Protein AF-A0A3D2R1U8-F1 (afdb_monomer)

Solvent-accessible surface area (backbone atoms only — not comparable to full-atom values): 9307 Å² total; per-residue (Å²): 110,70,65,59,48,37,72,74,51,40,65,62,52,48,72,38,64,68,56,35,43,54,52,20,61,74,64,73,47,81,74,63,89,57,76,70,50,57,71,62,46,45,55,53,32,58,70,70,75,43,66,76,88,62,46,56,74,83,77,78,81,72,74,86,76,90,75,77,76,66,92,70,80,77,52,73,68,51,50,54,50,29,53,53,52,32,48,41,73,75,71,46,96,63,93,78,84,88,87,89,72,64,89,90,68,47,61,60,51,42,52,51,52,24,50,53,51,41,47,73,75,40,82,64,89,81,74,82,86,86,88,85,63,97,46,69,68,60,48,47,54,54,75,72,67

Secondary structure (DSSP, 8-state):
-HHHHHHHHGGGGGGSHHHHHHHHHHHT----SSTT-HHHHHHHHHHTT--GGGS------PPP-------SPPPHHHHHHHHHHHHHHHH-S---------TTS-HHHHHHHHHHHHHHHS-GGG-------SSHHHHHHHHH-

Mean predicted aligned error: 10.74 Å

Foldseek 3Di:
DVVVVCVVPNLCQQQDQVSQQVLCVVLVHDGDPGQQDQVRVVSSCVSVVHDSVSRDDPDPPDDDPPDADPPDDQDPVLVVVLVVLLCCLPDPPDDDDDDDDDPPNCPLVSVLSSVVSNCVVDPNPPDDDDDDDPDVVVVVVNVND

Radius of gyration: 21.59 Å; Cα contacts (8 Å, |Δi|>4): 101; chains: 1; bounding box: 39×29×62 Å

Structure (mmCIF, N/CA/C/O backbone):
data_AF-A0A3D2R1U8-F1
#
_entry.id   AF-A0A3D2R1U8-F1
#
loop_
_atom_site.group_PDB
_atom_site.id
_atom_site.type_symbol
_atom_site.label_atom_id
_atom_site.label_alt_id
_atom_site.label_comp_id
_atom_site.label_asym_id
_atom_site.label_entity_id
_atom_site.label_seq_id
_atom_site.pdbx_PDB_ins_code
_atom_site.Cartn_x
_atom_site.Cartn_y
_atom_site.Cartn_z
_atom_site.occupancy
_atom_site.B_iso_or_equiv
_atom_site.auth_seq_id
_atom_site.auth_comp_id
_atom_site.auth_asym_id
_atom_site.auth_atom_id
_atom_site.pdbx_PDB_model_num
ATOM 1 N N . MET A 1 1 ? -0.221 5.608 -33.103 1.00 72.88 1 MET A N 1
ATOM 2 C CA . MET A 1 1 ? -0.959 4.317 -33.048 1.00 72.88 1 MET A CA 1
ATOM 3 C C . MET A 1 1 ? -0.480 3.467 -31.876 1.00 72.88 1 MET A C 1
ATOM 5 O O . MET A 1 1 ? -1.298 3.120 -31.036 1.00 72.88 1 MET A O 1
ATOM 9 N N . ILE A 1 2 ? 0.824 3.178 -31.773 1.00 78.44 2 ILE A N 1
ATOM 10 C CA . ILE A 1 2 ? 1.395 2.487 -30.604 1.00 78.44 2 ILE A CA 1
ATOM 11 C C . ILE A 1 2 ? 1.297 3.327 -29.317 1.00 78.44 2 ILE A C 1
ATOM 13 O O . ILE A 1 2 ? 0.927 2.788 -28.281 1.00 78.44 2 ILE A O 1
ATOM 17 N N . ASP A 1 3 ? 1.484 4.650 -29.398 1.00 75.75 3 ASP A N 1
ATOM 18 C CA . ASP A 1 3 ? 1.364 5.549 -28.236 1.00 75.75 3 ASP A CA 1
ATOM 19 C C . ASP A 1 3 ? -0.038 5.527 -27.635 1.00 75.75 3 ASP A C 1
ATOM 21 O O . ASP A 1 3 ? -0.197 5.404 -26.428 1.00 75.75 3 ASP A O 1
ATOM 25 N N . THR A 1 4 ? -1.068 5.564 -28.484 1.00 80.38 4 THR A N 1
ATOM 26 C CA . THR A 1 4 ? -2.471 5.470 -28.065 1.00 80.38 4 THR A CA 1
ATOM 27 C C . THR A 1 4 ? -2.756 4.131 -27.389 1.00 80.38 4 THR A C 1
ATOM 29 O O . THR A 1 4 ? -3.431 4.082 -26.366 1.00 80.38 4 THR A O 1
ATOM 32 N N . LEU A 1 5 ? -2.210 3.034 -27.924 1.00 81.75 5 LEU A N 1
ATOM 33 C CA . LEU A 1 5 ? -2.352 1.709 -27.322 1.00 81.75 5 LEU A CA 1
ATOM 34 C C . LEU A 1 5 ? -1.693 1.634 -25.942 1.00 81.75 5 LEU A C 1
ATOM 36 O O . LEU A 1 5 ? -2.291 1.067 -25.028 1.00 81.75 5 LEU A O 1
ATOM 40 N N . ILE A 1 6 ? -0.508 2.227 -25.783 1.00 81.00 6 ILE A N 1
ATOM 41 C CA . ILE A 1 6 ? 0.211 2.299 -24.505 1.00 81.00 6 ILE A CA 1
ATOM 42 C C . ILE A 1 6 ? -0.504 3.230 -23.520 1.00 81.00 6 ILE A C 1
ATOM 44 O O . ILE A 1 6 ? -0.615 2.894 -22.347 1.00 81.00 6 ILE A O 1
ATOM 48 N N . GLN A 1 7 ? -1.035 4.368 -23.966 1.00 77.44 7 GLN A N 1
ATOM 49 C CA . GLN A 1 7 ? -1.796 5.281 -23.108 1.00 77.44 7 GLN A CA 1
ATOM 50 C C . GLN A 1 7 ? -3.084 4.640 -22.581 1.00 77.44 7 GLN A C 1
ATOM 52 O O . GLN A 1 7 ? -3.435 4.848 -21.425 1.00 77.44 7 GLN A O 1
ATOM 57 N N . LEU A 1 8 ? -3.770 3.843 -23.406 1.00 81.50 8 LEU A N 1
ATOM 58 C CA . LEU A 1 8 ? -5.025 3.190 -23.024 1.00 81.50 8 LEU A CA 1
ATOM 59 C C . LEU A 1 8 ? -4.819 1.921 -22.186 1.00 81.50 8 LEU A C 1
ATOM 61 O O . LEU A 1 8 ? -5.621 1.643 -21.301 1.00 81.50 8 LEU A O 1
ATOM 65 N N . ASN A 1 9 ? -3.773 1.137 -22.466 1.00 81.12 9 ASN A N 1
ATOM 66 C CA . ASN A 1 9 ? -3.601 -0.209 -21.895 1.00 81.12 9 ASN A CA 1
ATOM 67 C C . ASN A 1 9 ? -2.334 -0.362 -21.035 1.00 81.12 9 ASN A C 1
ATOM 69 O O . ASN A 1 9 ? -2.056 -1.446 -20.514 1.00 81.12 9 ASN A O 1
ATOM 73 N N . GLY A 1 10 ? -1.531 0.695 -20.911 1.00 80.12 10 GLY A N 1
ATOM 74 C CA . GLY A 1 10 ? -0.221 0.658 -20.272 1.00 80.12 10 GLY A CA 1
ATOM 75 C C . GLY A 1 10 ? 0.768 -0.288 -20.964 1.00 80.12 10 GLY A C 1
ATOM 76 O O . GLY A 1 10 ? 0.569 -0.760 -22.085 1.00 80.12 10 GLY A O 1
ATOM 77 N N . ILE A 1 11 ? 1.840 -0.631 -20.244 1.00 77.69 11 ILE A N 1
ATOM 78 C CA . ILE A 1 11 ? 2.872 -1.591 -20.690 1.00 77.69 11 ILE A CA 1
ATOM 79 C C . ILE A 1 11 ? 2.284 -3.001 -20.881 1.00 77.69 11 ILE A C 1
ATOM 81 O O . ILE A 1 11 ? 2.829 -3.814 -21.629 1.00 77.69 11 ILE A O 1
ATOM 85 N N . GLY A 1 12 ? 1.140 -3.291 -20.248 1.00 76.94 12 GLY A N 1
ATOM 86 C CA . GLY A 1 12 ? 0.452 -4.580 -20.335 1.00 76.94 12 GLY A CA 1
ATOM 87 C C . GLY A 1 12 ? 0.094 -4.995 -21.764 1.00 76.94 12 GLY A C 1
ATOM 88 O O . GLY A 1 12 ? 0.006 -6.191 -22.038 1.00 76.94 12 GLY A O 1
ATOM 89 N N . VAL A 1 13 ? -0.010 -4.041 -22.697 1.00 85.69 13 VAL A N 1
ATOM 90 C CA . VAL A 1 13 ? -0.221 -4.308 -24.127 1.00 85.69 13 VAL A CA 1
ATOM 91 C C . VAL A 1 13 ? 0.858 -5.225 -24.713 1.00 85.69 13 VAL A C 1
ATOM 93 O O . VAL A 1 13 ? 0.570 -6.127 -25.504 1.00 85.69 13 VAL A O 1
ATOM 96 N N . PHE A 1 14 ? 2.101 -5.069 -24.255 1.00 86.12 14 PHE A N 1
ATOM 97 C CA . PHE A 1 14 ? 3.216 -5.889 -24.696 1.00 86.12 14 PHE A CA 1
ATOM 98 C C . PHE A 1 14 ? 3.232 -7.270 -24.044 1.00 86.12 14 PHE A C 1
ATOM 100 O O . PHE A 1 14 ? 4.091 -8.068 -24.391 1.00 86.12 14 PHE A O 1
ATOM 107 N N . SER A 1 15 ? 2.286 -7.625 -23.172 1.00 83.31 15 SER A N 1
ATOM 108 C CA . SER A 1 15 ? 2.086 -9.014 -22.725 1.00 83.31 15 SER A CA 1
ATOM 109 C C . SER A 1 15 ? 1.448 -9.883 -23.815 1.00 83.31 15 SER A C 1
ATOM 111 O O . SER A 1 15 ? 1.653 -11.100 -23.835 1.00 83.31 15 SER A O 1
ATOM 113 N N . ASN A 1 16 ? 0.770 -9.278 -24.795 1.00 87.56 16 ASN A N 1
ATOM 114 C CA . ASN A 1 16 ? 0.167 -9.990 -25.916 1.00 87.56 16 ASN A CA 1
ATOM 115 C C . ASN A 1 16 ? 1.201 -10.307 -27.016 1.00 87.56 16 ASN A C 1
ATOM 117 O O . ASN A 1 16 ? 1.822 -9.409 -27.590 1.00 87.56 16 ASN A O 1
ATOM 121 N N . LYS A 1 17 ? 1.363 -11.596 -27.348 1.00 89.00 17 LYS A N 1
ATOM 122 C CA . LYS A 1 17 ? 2.314 -12.066 -28.371 1.00 89.00 17 LYS A CA 1
ATOM 123 C C . LYS A 1 17 ? 2.032 -11.491 -29.761 1.00 89.00 17 LYS A C 1
ATOM 125 O O . LYS A 1 17 ? 2.975 -11.149 -30.467 1.00 89.00 17 LYS A O 1
ATOM 130 N N . ILE A 1 18 ? 0.760 -11.381 -30.145 1.00 89.44 18 ILE A N 1
ATOM 131 C CA . ILE A 1 18 ? 0.354 -10.888 -31.469 1.00 89.44 18 ILE A CA 1
ATOM 132 C C . ILE A 1 18 ? 0.781 -9.428 -31.620 1.00 89.44 18 ILE A C 1
ATOM 134 O O . ILE A 1 18 ? 1.395 -9.065 -32.620 1.00 89.44 18 ILE A O 1
ATOM 138 N N . ILE A 1 19 ? 0.525 -8.621 -30.586 1.00 88.44 19 ILE A N 1
ATOM 139 C CA . ILE A 1 19 ? 0.871 -7.199 -30.583 1.00 88.44 19 ILE A CA 1
ATOM 140 C C . ILE A 1 19 ? 2.391 -7.011 -30.628 1.00 88.44 19 ILE A C 1
ATOM 142 O O . ILE A 1 19 ? 2.886 -6.246 -31.454 1.00 88.44 19 ILE A O 1
ATOM 146 N N . ARG A 1 20 ? 3.146 -7.753 -29.801 1.00 89.62 20 ARG A N 1
ATOM 147 C CA . ARG A 1 20 ? 4.618 -7.718 -29.842 1.00 89.62 20 ARG A CA 1
ATOM 148 C C . ARG A 1 20 ? 5.152 -8.055 -31.229 1.00 89.62 20 ARG A C 1
ATOM 150 O O . ARG A 1 20 ? 5.963 -7.304 -31.755 1.00 89.62 20 ARG A O 1
ATOM 157 N N . LYS A 1 21 ? 4.687 -9.162 -31.819 1.00 90.56 21 LYS A N 1
ATOM 158 C CA . LYS A 1 21 ? 5.142 -9.615 -33.136 1.00 90.56 21 LYS A CA 1
ATOM 159 C C . LYS A 1 21 ? 4.880 -8.557 -34.208 1.00 90.56 21 LYS A C 1
ATOM 161 O O . LYS A 1 21 ? 5.804 -8.191 -34.920 1.00 90.56 21 LYS A O 1
ATOM 166 N N . HIS A 1 22 ? 3.668 -8.005 -34.245 1.00 90.81 22 HIS A N 1
ATOM 167 C CA . HIS A 1 22 ? 3.299 -6.970 -35.209 1.00 90.81 22 HIS A CA 1
ATOM 168 C C . HIS A 1 22 ? 4.219 -5.740 -35.137 1.00 90.81 22 HIS A C 1
ATOM 170 O O . HIS A 1 22 ? 4.715 -5.276 -36.161 1.00 90.81 22 HIS A O 1
ATOM 176 N N . PHE A 1 23 ? 4.505 -5.237 -33.932 1.00 90.31 23 PHE A N 1
ATOM 177 C CA . PHE A 1 23 ? 5.400 -4.088 -33.777 1.00 90.31 23 PHE A CA 1
ATOM 178 C C . PHE A 1 23 ? 6.874 -4.428 -34.028 1.00 90.31 23 PHE A C 1
ATOM 180 O O . PHE A 1 23 ? 7.594 -3.585 -34.561 1.00 90.31 23 PHE A O 1
ATOM 187 N N . CYS A 1 24 ? 7.322 -5.647 -33.711 1.00 90.94 24 CYS A N 1
ATOM 188 C CA . CYS A 1 24 ? 8.655 -6.123 -34.089 1.00 90.94 24 CYS A CA 1
ATOM 189 C C . CYS A 1 24 ? 8.832 -6.165 -35.613 1.00 90.94 24 CYS A C 1
ATOM 191 O O . CYS A 1 24 ? 9.868 -5.719 -36.107 1.00 90.94 24 CYS A O 1
ATOM 193 N N . ASP A 1 25 ? 7.818 -6.639 -36.343 1.00 91.94 25 ASP A N 1
ATOM 194 C CA . ASP A 1 25 ? 7.830 -6.720 -37.807 1.00 91.94 25 ASP A CA 1
ATOM 195 C C . ASP A 1 25 ? 7.899 -5.315 -38.436 1.00 91.94 25 ASP A C 1
ATOM 197 O O . ASP A 1 25 ? 8.714 -5.076 -39.328 1.00 91.94 25 ASP A O 1
ATOM 201 N N . ILE A 1 26 ? 7.120 -4.353 -37.916 1.00 90.75 26 ILE A N 1
ATOM 202 C CA . ILE A 1 26 ? 7.165 -2.943 -38.351 1.00 90.75 26 ILE A CA 1
ATOM 203 C C . ILE A 1 26 ? 8.544 -2.322 -38.086 1.00 90.75 26 ILE A C 1
ATOM 205 O O . ILE A 1 26 ? 9.104 -1.660 -38.959 1.00 90.75 26 ILE A O 1
ATOM 209 N N . ALA A 1 27 ? 9.105 -2.550 -36.896 1.00 89.31 27 ALA A N 1
ATOM 210 C CA . ALA A 1 27 ? 10.407 -2.015 -36.501 1.00 89.31 27 ALA A CA 1
ATOM 211 C C . ALA A 1 27 ? 11.599 -2.782 -37.109 1.00 89.31 27 ALA A C 1
ATOM 213 O O . ALA A 1 27 ? 12.744 -2.377 -36.917 1.00 89.31 27 ALA A O 1
ATOM 214 N N . LYS A 1 28 ? 11.353 -3.884 -37.837 1.00 91.56 28 LYS A N 1
ATOM 215 C CA . LYS A 1 28 ? 12.376 -4.782 -38.403 1.00 91.56 28 LYS A CA 1
ATOM 216 C C . LYS A 1 28 ? 13.382 -5.284 -37.359 1.00 91.56 28 LYS A C 1
ATOM 218 O O . LYS A 1 28 ? 14.579 -5.388 -37.633 1.00 91.56 28 LYS A O 1
ATOM 223 N N . ILE A 1 29 ? 12.902 -5.606 -36.159 1.00 89.44 29 ILE A N 1
ATOM 224 C CA . ILE A 1 29 ? 13.725 -6.163 -35.078 1.00 89.44 29 ILE A CA 1
ATOM 225 C C . ILE A 1 29 ? 13.381 -7.638 -34.815 1.00 89.44 29 ILE A C 1
ATOM 227 O O . ILE A 1 29 ? 12.277 -8.077 -35.135 1.00 89.44 29 ILE A O 1
ATOM 231 N N . PRO A 1 30 ? 14.287 -8.416 -34.190 1.00 88.25 30 PRO A N 1
ATOM 232 C CA . PRO A 1 30 ? 13.996 -9.794 -33.804 1.00 88.25 30 PRO A CA 1
ATOM 233 C C . PRO A 1 30 ? 12.765 -9.911 -32.894 1.00 88.25 30 PRO A C 1
ATOM 235 O O . PRO A 1 30 ? 12.548 -9.067 -32.022 1.00 88.25 30 PRO A O 1
ATOM 238 N N . GLU A 1 31 ? 11.997 -10.993 -33.061 1.00 87.94 31 GLU A N 1
ATOM 239 C CA . GLU A 1 31 ? 10.779 -11.241 -32.282 1.00 87.94 31 GLU A CA 1
ATOM 240 C C . GLU A 1 31 ? 11.069 -11.283 -30.773 1.00 87.94 31 GLU A C 1
ATOM 242 O O . GLU A 1 31 ? 11.890 -12.064 -30.276 1.00 87.94 31 GLU A O 1
ATOM 247 N N . ILE A 1 32 ? 10.324 -10.476 -30.018 1.00 87.38 32 ILE A N 1
ATOM 248 C CA . ILE A 1 32 ? 10.381 -10.464 -28.559 1.00 87.38 32 ILE A CA 1
ATOM 249 C C . ILE A 1 32 ? 9.456 -11.559 -28.018 1.00 87.38 32 ILE A C 1
ATOM 251 O O . ILE A 1 32 ? 8.242 -11.379 -27.886 1.00 87.38 32 ILE A O 1
ATOM 255 N N . LYS A 1 33 ? 10.044 -12.709 -27.662 1.00 84.94 33 LYS A N 1
ATOM 256 C CA . LYS A 1 33 ? 9.301 -13.857 -27.105 1.00 84.94 33 LYS A CA 1
ATOM 257 C C . LYS A 1 33 ? 8.540 -13.497 -25.825 1.00 84.94 33 LYS A C 1
ATOM 259 O O . LYS A 1 33 ? 7.381 -13.878 -25.679 1.00 84.94 33 LYS A O 1
ATOM 264 N N . SER A 1 34 ? 9.167 -12.722 -24.942 1.00 82.12 34 SER A N 1
ATOM 265 C CA . SER A 1 34 ? 8.608 -12.236 -23.676 1.00 82.12 34 SER A CA 1
ATOM 266 C C . SER A 1 34 ? 9.007 -10.779 -23.459 1.00 82.12 34 SER A C 1
ATOM 268 O O . SER A 1 34 ? 10.163 -10.424 -23.701 1.00 82.12 34 SER A O 1
ATOM 270 N N . TRP A 1 35 ? 8.078 -9.948 -22.973 1.00 85.75 35 TRP A N 1
ATOM 271 C CA . TRP A 1 35 ? 8.344 -8.552 -22.599 1.00 85.75 35 TRP A CA 1
ATOM 272 C C . TRP A 1 35 ? 9.097 -8.467 -21.266 1.00 85.75 35 TRP A C 1
ATOM 274 O O . TRP A 1 35 ? 8.609 -7.948 -20.270 1.00 85.75 35 TRP A O 1
ATOM 284 N N . SER A 1 36 ? 10.283 -9.064 -21.236 1.00 78.62 36 SER A N 1
ATOM 285 C CA . SER A 1 36 ? 11.171 -9.127 -20.074 1.00 78.62 36 SER A CA 1
ATOM 286 C C . SER A 1 36 ? 12.628 -8.827 -20.427 1.00 78.62 36 SER A C 1
ATOM 288 O O . SER A 1 36 ? 13.445 -8.685 -19.527 1.00 78.62 36 SER A O 1
ATOM 290 N N . SER A 1 37 ? 12.970 -8.727 -21.719 1.00 79.94 37 SER A N 1
ATOM 291 C CA . SER A 1 37 ? 14.323 -8.402 -22.186 1.00 79.94 37 SER A CA 1
ATOM 292 C C . SER A 1 37 ? 14.501 -6.885 -22.320 1.00 79.94 37 SER A C 1
ATOM 294 O O . SER A 1 37 ? 13.937 -6.309 -23.255 1.00 79.94 37 SER A O 1
ATOM 296 N N . PRO A 1 38 ? 15.312 -6.227 -21.466 1.00 80.31 38 PRO A N 1
ATOM 297 C CA . PRO A 1 38 ? 15.453 -4.771 -21.495 1.00 80.31 38 PRO A CA 1
ATOM 298 C C . PRO A 1 38 ? 16.056 -4.271 -22.810 1.00 80.31 38 PRO A C 1
ATOM 300 O O . PRO A 1 38 ? 15.579 -3.295 -23.369 1.00 80.31 38 PRO A O 1
ATOM 303 N N . LYS A 1 39 ? 17.047 -4.984 -23.369 1.00 86.12 39 LYS A N 1
ATOM 304 C CA . LYS A 1 39 ? 17.753 -4.561 -24.593 1.00 86.12 39 LYS A CA 1
ATOM 305 C C . LYS A 1 39 ? 16.859 -4.564 -25.835 1.00 86.12 39 LYS A C 1
ATOM 307 O O . LYS A 1 39 ? 16.947 -3.656 -26.654 1.00 86.12 39 LYS A O 1
ATOM 312 N N . LEU A 1 40 ? 16.035 -5.601 -26.012 1.00 86.56 40 LEU A N 1
ATOM 313 C CA . LEU A 1 40 ? 15.132 -5.682 -27.165 1.00 86.56 40 LEU A CA 1
ATOM 314 C C . LEU A 1 40 ? 13.911 -4.778 -26.985 1.00 86.56 40 LEU A C 1
ATOM 316 O O . LEU A 1 40 ? 13.497 -4.143 -27.950 1.00 86.56 40 LEU A O 1
ATOM 320 N N . ALA A 1 41 ? 13.379 -4.683 -25.762 1.00 88.00 41 ALA A N 1
ATOM 321 C CA . ALA A 1 41 ? 12.306 -3.747 -25.447 1.00 88.00 41 ALA A CA 1
ATOM 322 C C . ALA A 1 41 ? 12.747 -2.301 -25.711 1.00 88.00 41 ALA A C 1
ATOM 324 O O . ALA A 1 41 ? 12.044 -1.582 -26.409 1.00 88.00 41 ALA A O 1
ATOM 325 N N . GLN A 1 42 ? 13.948 -1.913 -25.268 1.00 88.31 42 GLN A N 1
ATOM 326 C CA . GLN A 1 42 ? 14.500 -0.579 -25.514 1.00 88.31 42 GLN A CA 1
ATOM 327 C C . GLN A 1 42 ? 14.640 -0.287 -27.006 1.00 88.31 42 GLN A C 1
ATOM 329 O O . GLN A 1 42 ? 14.183 0.753 -27.463 1.00 88.31 42 GLN A O 1
ATOM 334 N N . LYS A 1 43 ? 15.174 -1.236 -27.789 1.00 88.38 43 LYS A N 1
ATOM 335 C CA . LYS A 1 43 ? 15.253 -1.098 -29.253 1.00 88.38 43 LYS A CA 1
ATOM 336 C C . LYS A 1 43 ? 13.882 -0.926 -29.910 1.00 88.38 43 LYS A C 1
ATOM 338 O O . LYS A 1 43 ? 13.761 -0.165 -30.869 1.00 88.38 43 LYS A O 1
ATOM 343 N N . LEU A 1 44 ? 12.858 -1.632 -29.427 1.00 88.75 44 LEU A N 1
ATOM 344 C CA . LEU A 1 44 ? 11.500 -1.477 -29.943 1.00 88.75 44 LEU A CA 1
ATOM 345 C C . LEU A 1 44 ? 10.953 -0.085 -29.610 1.00 88.75 44 LEU A C 1
ATOM 347 O O . LEU A 1 44 ? 10.496 0.607 -30.512 1.00 88.75 44 LEU A O 1
ATOM 351 N N . LEU A 1 45 ? 11.039 0.341 -28.346 1.00 88.69 45 LEU A N 1
ATOM 352 C CA . LEU A 1 45 ? 10.531 1.640 -27.895 1.00 88.69 45 LEU A CA 1
ATOM 353 C C . LEU A 1 45 ? 11.226 2.800 -28.618 1.00 88.69 45 LEU A C 1
ATOM 355 O O . LEU A 1 45 ? 10.548 3.681 -29.146 1.00 88.69 45 LEU A O 1
ATOM 359 N N . SER A 1 46 ? 12.555 2.743 -28.761 1.00 88.00 46 SER A N 1
ATOM 360 C CA . SER A 1 46 ? 13.324 3.760 -29.483 1.00 88.00 46 SER A CA 1
ATOM 361 C C . SER A 1 46 ? 12.943 3.853 -30.962 1.00 88.00 46 SER A C 1
ATOM 363 O O . SER A 1 46 ? 12.991 4.936 -31.534 1.00 88.00 46 SER A O 1
ATOM 365 N N . SER A 1 47 ? 12.532 2.739 -31.584 1.00 88.69 47 SER A N 1
ATOM 366 C CA . SER A 1 47 ? 12.104 2.717 -32.994 1.00 88.69 47 SER A CA 1
ATOM 367 C C . SER A 1 47 ? 10.794 3.473 -33.236 1.00 88.69 47 SER A C 1
ATOM 369 O O . SER A 1 47 ? 10.523 3.882 -34.361 1.00 88.69 47 SER A O 1
ATOM 371 N N . PHE A 1 48 ? 9.992 3.666 -32.189 1.00 87.69 48 PHE A N 1
ATOM 372 C CA . PHE A 1 48 ? 8.734 4.411 -32.234 1.00 87.69 48 PHE A CA 1
ATOM 373 C C . PHE A 1 48 ? 8.799 5.734 -31.460 1.00 87.69 48 PHE A C 1
ATOM 375 O O . PHE A 1 48 ? 7.766 6.361 -31.251 1.00 87.69 48 PHE A O 1
ATOM 382 N N . THR A 1 49 ? 9.993 6.162 -31.034 1.00 85.38 49 THR A N 1
ATOM 383 C CA . THR A 1 49 ? 10.185 7.389 -30.238 1.00 85.38 49 THR A CA 1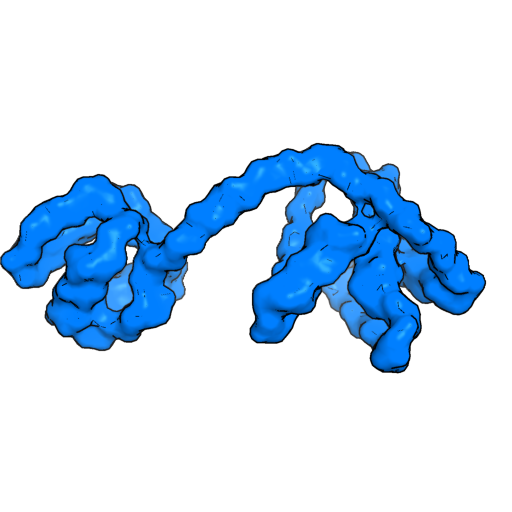
ATOM 384 C C . THR A 1 49 ? 9.404 7.363 -28.913 1.00 85.38 49 THR A C 1
ATOM 386 O O . THR A 1 49 ? 8.976 8.396 -28.399 1.00 85.38 49 THR A O 1
ATOM 389 N N . ILE A 1 50 ? 9.208 6.168 -28.349 1.00 84.94 50 ILE A N 1
AT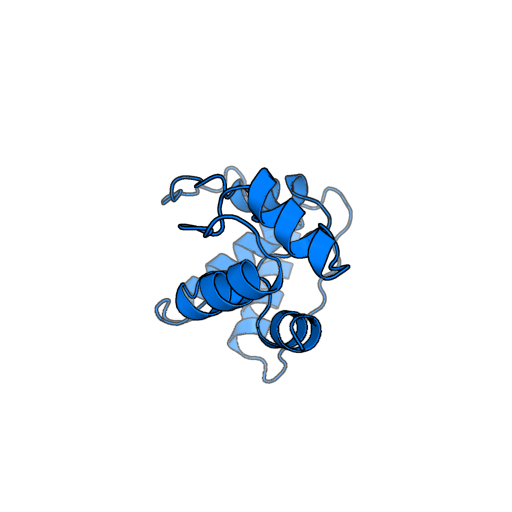OM 390 C CA . ILE A 1 50 ? 8.515 5.966 -27.075 1.00 84.94 50 ILE A CA 1
ATOM 391 C C . ILE A 1 50 ? 9.517 6.099 -25.927 1.00 84.94 50 ILE A C 1
ATOM 393 O O . ILE A 1 50 ? 10.653 5.642 -26.023 1.00 84.94 50 ILE A O 1
ATOM 397 N N . SER A 1 51 ? 9.069 6.692 -24.819 1.00 82.50 51 SER A N 1
ATOM 398 C CA . SER A 1 51 ? 9.865 6.843 -23.600 1.00 82.50 51 SER A CA 1
ATOM 399 C C . SER A 1 51 ? 10.318 5.502 -23.003 1.00 82.50 51 SER A C 1
ATOM 401 O O . SER A 1 51 ? 9.541 4.551 -22.900 1.00 82.50 51 SER A O 1
ATOM 403 N N . ASP A 1 52 ? 11.548 5.468 -22.488 1.00 81.19 52 ASP A N 1
ATOM 404 C CA . ASP A 1 52 ? 12.112 4.323 -21.759 1.00 81.19 52 ASP A CA 1
ATOM 405 C C . ASP A 1 52 ? 11.377 4.021 -20.435 1.00 81.19 52 ASP A C 1
ATOM 407 O O . ASP A 1 52 ? 11.561 2.956 -19.849 1.00 81.19 52 ASP A O 1
ATOM 411 N N . LEU A 1 53 ? 10.466 4.898 -19.994 1.00 77.19 53 LEU A N 1
ATOM 412 C CA . LEU A 1 53 ? 9.554 4.639 -18.869 1.00 77.19 53 LEU A CA 1
ATOM 413 C C . LEU A 1 53 ? 8.683 3.386 -19.069 1.00 77.19 53 LEU A C 1
ATOM 415 O O . LEU A 1 53 ? 8.176 2.828 -18.099 1.00 77.19 53 LEU A O 1
ATOM 419 N N . PHE A 1 54 ? 8.505 2.934 -20.315 1.00 79.19 54 PHE A N 1
ATOM 420 C CA . PHE A 1 54 ? 7.711 1.749 -20.647 1.00 79.19 54 PHE A CA 1
ATOM 421 C C . PHE A 1 54 ? 8.532 0.451 -20.724 1.00 79.19 54 PHE A C 1
ATOM 423 O O . PHE A 1 54 ? 8.013 -0.598 -21.130 1.00 79.19 54 PHE A O 1
ATOM 430 N N . LEU A 1 55 ? 9.814 0.499 -20.344 1.00 83.25 55 LEU A N 1
ATOM 431 C CA . LEU A 1 55 ? 10.657 -0.687 -20.266 1.00 83.25 55 LEU A CA 1
ATOM 432 C C . LEU A 1 55 ? 10.108 -1.698 -19.251 1.00 83.25 55 LEU A C 1
ATOM 434 O O . LEU A 1 55 ? 9.483 -1.325 -18.256 1.00 83.25 55 LEU A O 1
ATOM 438 N N . PRO A 1 56 ? 10.340 -3.003 -19.482 1.00 77.50 56 PRO A N 1
ATOM 439 C CA . PRO A 1 56 ? 9.946 -4.021 -18.529 1.00 77.50 56 PRO A CA 1
ATOM 440 C C . PRO A 1 56 ? 10.669 -3.785 -17.203 1.00 77.50 56 PRO A C 1
ATOM 442 O O . PRO A 1 56 ? 11.885 -3.952 -17.101 1.00 77.50 56 PRO A O 1
ATOM 445 N N . VAL A 1 57 ? 9.904 -3.409 -16.182 1.00 72.94 57 VAL A N 1
ATOM 446 C CA . VAL A 1 57 ? 10.415 -3.301 -14.818 1.00 72.94 57 VAL A CA 1
ATOM 447 C C . VAL A 1 57 ? 10.775 -4.705 -14.352 1.00 72.94 57 VAL A C 1
ATOM 449 O O . VAL A 1 57 ? 9.950 -5.624 -14.410 1.00 72.94 57 VAL A O 1
ATOM 452 N N . LYS A 1 58 ? 12.019 -4.888 -13.902 1.00 67.81 58 LYS A N 1
ATOM 453 C CA . LYS A 1 58 ? 12.449 -6.133 -13.268 1.00 67.81 58 LYS A CA 1
ATOM 454 C C . LYS A 1 58 ? 11.613 -6.303 -12.001 1.00 67.81 58 LYS A C 1
ATOM 456 O O . LYS A 1 58 ? 11.864 -5.649 -10.998 1.00 67.81 58 LYS A O 1
ATOM 461 N N . ARG A 1 59 ? 10.590 -7.156 -12.058 1.00 62.66 59 ARG A N 1
ATOM 462 C CA . ARG A 1 59 ? 9.821 -7.518 -10.870 1.00 62.66 59 ARG A CA 1
ATOM 463 C C . ARG A 1 59 ? 10.712 -8.391 -10.006 1.00 62.66 59 ARG A C 1
ATOM 465 O O . ARG A 1 59 ? 10.943 -9.554 -10.335 1.00 62.66 59 ARG A O 1
ATOM 472 N N . GLU A 1 60 ? 11.220 -7.839 -8.915 1.00 63.09 60 GLU A N 1
ATOM 473 C CA . GLU A 1 60 ? 11.663 -8.686 -7.821 1.00 63.09 60 GLU A CA 1
ATOM 474 C C . GLU A 1 60 ? 10.419 -9.374 -7.271 1.00 63.09 60 GLU A C 1
ATOM 476 O O . GLU A 1 60 ? 9.546 -8.745 -6.673 1.00 63.09 60 GLU A O 1
ATOM 481 N N . SER A 1 61 ? 10.287 -10.667 -7.562 1.00 58.78 61 SER A N 1
ATOM 482 C CA . SER A 1 61 ? 9.253 -11.497 -6.960 1.00 58.78 61 SER A CA 1
ATOM 483 C C . SER A 1 61 ? 9.597 -11.649 -5.484 1.00 58.78 61 SER A C 1
ATOM 485 O O . SER A 1 61 ? 10.268 -12.604 -5.093 1.00 58.78 61 SER A O 1
ATOM 487 N N . ARG A 1 62 ? 9.173 -10.689 -4.661 1.00 62.53 62 ARG A N 1
ATOM 488 C CA . ARG A 1 62 ? 9.206 -10.846 -3.209 1.00 62.53 62 ARG A CA 1
ATOM 489 C C . ARG A 1 62 ? 8.277 -12.009 -2.874 1.00 62.53 62 ARG A C 1
ATOM 491 O O . ARG A 1 62 ? 7.127 -12.028 -3.313 1.00 62.53 62 ARG A O 1
ATOM 498 N N . GLY A 1 63 ? 8.795 -13.008 -2.163 1.00 68.50 63 GLY A N 1
ATOM 499 C CA . GLY A 1 63 ? 7.961 -14.092 -1.655 1.00 68.50 63 GLY A CA 1
ATOM 500 C C . GLY A 1 63 ? 6.818 -13.510 -0.825 1.00 68.50 63 GLY A C 1
ATOM 501 O O . GLY A 1 63 ? 7.011 -12.513 -0.126 1.00 68.50 63 GLY A O 1
ATOM 502 N N . LEU A 1 64 ? 5.631 -14.109 -0.920 1.00 69.19 64 LEU A N 1
ATOM 503 C CA . LEU A 1 64 ? 4.505 -13.729 -0.073 1.00 69.19 64 LEU A CA 1
ATOM 504 C C . LEU A 1 64 ? 4.934 -13.838 1.398 1.00 69.19 64 LEU A C 1
ATOM 506 O O . LEU A 1 64 ? 5.308 -14.915 1.866 1.00 69.19 64 LEU A O 1
ATOM 510 N N . LYS A 1 65 ? 4.895 -12.718 2.125 1.00 65.88 65 LYS A N 1
ATOM 511 C CA . LYS A 1 65 ? 4.989 -12.729 3.585 1.00 65.88 65 LYS A CA 1
ATOM 512 C C . LYS A 1 65 ? 3.585 -12.985 4.118 1.00 65.88 65 LYS A C 1
ATOM 514 O O . LYS A 1 65 ? 2.725 -12.120 4.031 1.00 65.88 65 LYS A O 1
ATOM 519 N N . PHE A 1 66 ? 3.358 -14.194 4.623 1.00 61.56 66 PHE A N 1
ATOM 520 C CA . PHE A 1 66 ? 2.046 -14.612 5.126 1.00 61.56 66 PHE A CA 1
ATOM 521 C C . PHE A 1 66 ? 1.763 -14.142 6.556 1.00 61.56 66 PHE A C 1
ATOM 523 O O . PHE A 1 66 ? 0.612 -14.154 6.971 1.00 61.56 66 PHE A O 1
ATOM 530 N N . ASN A 1 67 ? 2.794 -13.716 7.291 1.00 65.19 67 ASN A N 1
ATOM 531 C CA . ASN A 1 67 ? 2.673 -13.300 8.682 1.00 65.19 67 ASN A CA 1
ATOM 532 C C . ASN A 1 67 ? 3.382 -11.958 8.896 1.00 65.19 67 ASN A C 1
ATOM 534 O O . ASN A 1 67 ? 4.574 -11.839 8.599 1.00 65.19 67 ASN A O 1
ATOM 538 N N . SER A 1 68 ? 2.661 -10.989 9.460 1.00 62.66 68 SER A N 1
ATOM 539 C CA . SER A 1 68 ? 3.215 -9.815 10.133 1.00 62.66 68 SER A CA 1
ATOM 540 C C . SER A 1 68 ? 2.754 -9.847 11.591 1.00 62.66 68 SER A C 1
ATOM 542 O O . SER A 1 68 ? 1.584 -10.078 11.895 1.00 62.66 68 SER A O 1
ATOM 544 N N . THR A 1 69 ? 3.692 -9.680 12.516 1.00 60.53 69 THR A N 1
ATOM 545 C CA . THR A 1 69 ? 3.384 -9.431 13.927 1.00 60.53 69 THR A CA 1
ATOM 546 C C . THR A 1 69 ? 3.840 -8.014 14.230 1.00 60.53 69 THR A C 1
ATOM 548 O O . THR A 1 69 ? 5.055 -7.797 14.242 1.00 60.53 69 THR A O 1
ATOM 551 N N . PRO A 1 70 ? 2.917 -7.065 14.466 1.00 63.75 70 PRO A N 1
ATOM 552 C CA . PRO A 1 70 ? 3.304 -5.713 14.825 1.00 63.75 70 PRO A CA 1
ATOM 553 C C . PRO A 1 70 ? 4.128 -5.763 16.114 1.00 63.75 70 PRO A C 1
ATOM 555 O O . PRO A 1 70 ? 3.669 -6.243 17.151 1.00 63.75 70 PRO A O 1
ATOM 558 N N . GLY A 1 71 ? 5.374 -5.296 16.047 1.00 68.75 71 GLY A N 1
ATOM 559 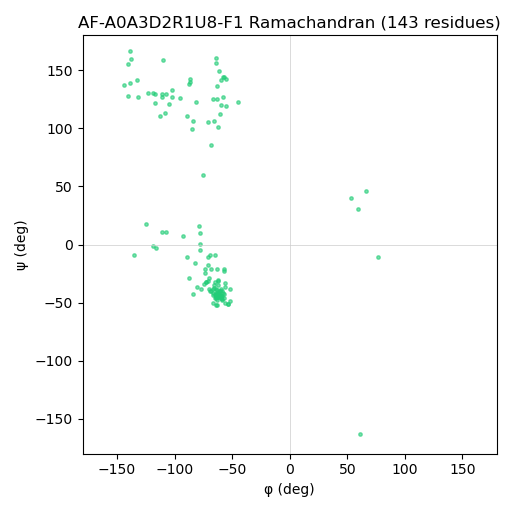C CA . GLY A 1 71 ? 6.308 -5.307 17.179 1.00 68.75 71 GLY A CA 1
ATOM 560 C C . GLY A 1 71 ? 6.059 -4.200 18.209 1.00 68.75 71 GLY A C 1
ATOM 561 O O . GLY A 1 71 ? 6.908 -3.964 19.066 1.00 68.75 71 GLY A O 1
ATOM 562 N N . PHE A 1 72 ? 4.942 -3.474 18.112 1.00 73.62 72 PHE A N 1
ATOM 563 C CA . PHE A 1 72 ? 4.665 -2.284 18.911 1.00 73.62 72 PHE A CA 1
ATOM 564 C C . PHE A 1 72 ? 3.200 -2.226 19.355 1.00 73.62 72 PHE A C 1
ATOM 566 O O . PHE A 1 72 ? 2.301 -2.774 18.723 1.00 73.62 72 PHE A O 1
ATOM 573 N N . ILE A 1 73 ? 2.963 -1.508 20.451 1.00 81.38 73 ILE A N 1
ATOM 574 C CA . ILE A 1 73 ? 1.626 -1.195 20.957 1.00 81.38 73 ILE A CA 1
ATOM 575 C C . ILE A 1 73 ? 1.318 0.252 20.577 1.00 81.38 73 ILE A C 1
ATOM 577 O O . ILE A 1 73 ? 2.146 1.138 20.793 1.00 81.38 73 ILE A O 1
ATOM 581 N N . LEU A 1 74 ? 0.127 0.503 20.030 1.00 85.88 74 LEU A N 1
ATOM 582 C CA . LEU A 1 74 ? -0.311 1.865 19.734 1.00 85.88 74 LEU A CA 1
ATOM 583 C C . LEU A 1 74 ? -0.438 2.688 21.020 1.00 85.88 74 LEU A C 1
ATOM 585 O O . LEU A 1 74 ? -1.026 2.261 22.014 1.00 85.88 74 LEU A O 1
ATOM 589 N N . HIS A 1 75 ? 0.052 3.922 20.984 1.00 90.31 75 HIS A N 1
ATOM 590 C CA . HIS A 1 75 ? -0.239 4.897 22.027 1.00 90.31 75 HIS A CA 1
ATOM 591 C C . HIS A 1 75 ? -1.739 5.232 22.049 1.00 90.31 75 HIS A C 1
ATOM 593 O O . HIS A 1 75 ? -2.417 5.179 21.025 1.00 90.31 75 HIS A O 1
ATOM 599 N N . LYS A 1 76 ? -2.258 5.694 23.195 1.00 91.38 76 LYS A N 1
ATOM 600 C CA . LYS A 1 76 ? -3.690 6.034 23.358 1.00 91.38 76 LYS A CA 1
ATOM 601 C C . LYS A 1 76 ? -4.230 6.982 22.278 1.00 91.38 76 LYS A C 1
ATOM 603 O O . LYS A 1 76 ? -5.359 6.823 21.822 1.00 91.38 76 LYS A O 1
ATOM 608 N N . TYR A 1 77 ? -3.430 7.965 21.856 1.00 92.00 77 TYR A N 1
ATOM 609 C CA . TYR A 1 77 ? -3.837 8.894 20.798 1.00 92.00 77 TYR A CA 1
ATOM 610 C C . TYR A 1 77 ? -3.939 8.195 19.434 1.00 92.00 77 TYR A C 1
ATOM 612 O O . TYR A 1 77 ? -4.893 8.436 18.701 1.00 92.00 77 TYR A O 1
ATOM 620 N N . GLN A 1 78 ? -3.003 7.294 19.118 1.00 93.25 78 GLN A N 1
ATOM 621 C CA . GLN A 1 78 ? -3.031 6.493 17.896 1.00 93.25 78 GLN A CA 1
ATOM 622 C C . GLN A 1 78 ? -4.253 5.578 17.902 1.00 93.25 78 GLN A C 1
ATOM 624 O O . GLN A 1 78 ? -4.988 5.540 16.926 1.00 93.25 78 GLN A O 1
ATOM 629 N N . GLU A 1 79 ? -4.542 4.915 19.021 1.00 92.69 79 GLU A N 1
ATOM 630 C CA . GLU A 1 79 ? -5.727 4.065 19.143 1.00 92.69 79 GLU A CA 1
ATOM 631 C C . GLU A 1 79 ? -7.034 4.853 18.933 1.00 92.69 79 GLU A C 1
ATOM 633 O O . GLU A 1 79 ? -7.944 4.384 18.250 1.00 92.69 79 GLU A O 1
ATOM 638 N N . SER A 1 80 ? -7.116 6.078 19.463 1.00 94.19 80 SER A N 1
ATOM 639 C CA . SER A 1 80 ? -8.257 6.973 19.236 1.00 94.19 80 SER A CA 1
ATOM 640 C C . SER A 1 80 ? -8.416 7.347 17.760 1.00 94.19 80 SER A C 1
ATOM 642 O O . SER A 1 80 ? -9.523 7.278 17.221 1.00 94.19 80 SER A O 1
ATOM 644 N N . ILE A 1 81 ? -7.321 7.701 17.079 1.00 95.31 81 ILE A N 1
ATOM 645 C CA . ILE A 1 81 ? -7.358 8.037 15.649 1.00 95.31 81 ILE A CA 1
ATOM 646 C C . ILE A 1 81 ? -7.714 6.796 14.826 1.00 95.31 81 ILE A C 1
ATOM 648 O O . ILE A 1 81 ? -8.560 6.888 13.942 1.00 95.31 81 ILE A O 1
ATOM 652 N N . LYS A 1 82 ? -7.150 5.626 15.151 1.00 94.31 82 LYS A N 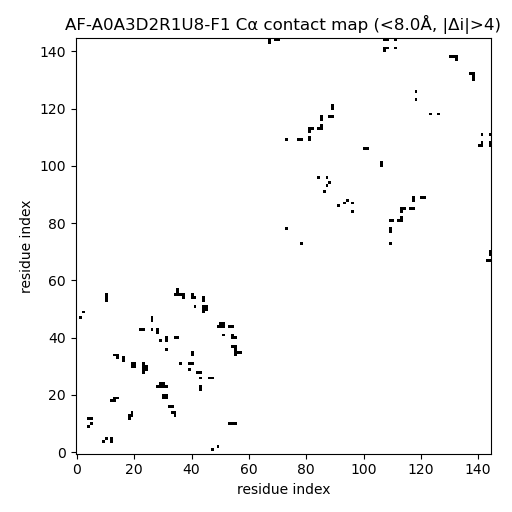1
ATOM 653 C CA . LYS A 1 82 ? -7.473 4.352 14.497 1.00 94.31 82 LYS A CA 1
ATOM 654 C C . LYS A 1 82 ? -8.971 4.090 14.536 1.00 94.31 82 LYS A C 1
ATOM 656 O O . LYS A 1 82 ? -9.573 3.869 13.495 1.00 94.31 82 LYS A O 1
ATOM 661 N N . LYS A 1 83 ? -9.586 4.188 15.720 1.00 93.06 83 LYS A N 1
ATOM 662 C CA . LYS A 1 83 ? -11.034 3.991 15.892 1.00 93.06 83 LYS A CA 1
ATOM 663 C C . LYS A 1 83 ? -11.846 4.946 15.017 1.00 93.06 83 LYS A C 1
ATOM 665 O O . LYS A 1 83 ? -12.800 4.509 14.385 1.00 93.06 83 LYS A O 1
ATOM 670 N N . GLN A 1 84 ? -11.450 6.217 14.929 1.00 94.25 84 GLN A N 1
ATOM 671 C CA . GLN A 1 84 ? -12.117 7.198 14.063 1.00 94.25 84 GLN A CA 1
ATOM 672 C C . GLN A 1 84 ? -11.982 6.850 12.573 1.00 94.25 84 GLN A C 1
ATOM 674 O O . GLN A 1 84 ? -12.968 6.921 11.842 1.00 94.25 84 GLN A O 1
ATOM 679 N N . VAL A 1 85 ? -10.788 6.442 12.131 1.00 94.75 85 VAL A N 1
ATOM 680 C CA . VAL A 1 85 ? -10.528 6.024 10.744 1.00 94.75 85 VAL A CA 1
ATOM 681 C C . VAL A 1 85 ? -11.331 4.772 10.401 1.00 94.75 85 VAL A C 1
ATOM 683 O O . VAL A 1 85 ? -12.069 4.772 9.420 1.00 94.75 85 VAL A O 1
ATOM 686 N N . THR A 1 86 ? -11.245 3.727 11.222 1.00 91.75 86 THR A N 1
ATOM 687 C CA . THR A 1 86 ? -11.968 2.468 11.017 1.00 91.75 86 THR A CA 1
ATOM 688 C C . THR A 1 86 ? -13.479 2.695 10.992 1.00 91.75 86 THR A C 1
ATOM 690 O O . THR A 1 86 ? -14.155 2.213 10.085 1.00 91.75 86 THR A O 1
ATOM 693 N N . GLN A 1 87 ? -14.015 3.490 11.924 1.00 91.75 87 GLN A N 1
ATOM 694 C CA . GLN A 1 87 ? -15.437 3.837 11.938 1.00 91.75 87 GLN A CA 1
ATOM 695 C C . GLN A 1 87 ? -15.848 4.564 10.654 1.00 91.75 87 GLN A C 1
ATOM 697 O O . GLN A 1 87 ? -16.870 4.227 10.060 1.00 91.75 87 GLN A O 1
ATOM 702 N N . PHE A 1 88 ? -15.042 5.527 10.197 1.00 93.25 88 PHE A N 1
ATOM 703 C CA . PHE A 1 88 ? -15.289 6.230 8.941 1.00 93.25 88 PHE A CA 1
ATOM 704 C C . PHE A 1 88 ? -15.343 5.261 7.752 1.00 93.25 88 PHE A C 1
ATOM 706 O O . PHE A 1 88 ? -16.278 5.331 6.960 1.00 93.25 88 PHE A O 1
ATOM 713 N N . LEU A 1 89 ? -14.385 4.333 7.650 1.00 88.56 89 LEU A N 1
ATOM 714 C CA . LEU A 1 89 ? -14.322 3.362 6.553 1.00 88.56 89 LEU A CA 1
ATOM 715 C C . LEU A 1 89 ? -15.512 2.387 6.543 1.00 88.56 89 LEU A C 1
ATOM 717 O O . LEU A 1 89 ? -15.929 1.942 5.476 1.00 88.56 89 LEU A O 1
ATOM 721 N N . ILE A 1 90 ? -16.062 2.043 7.712 1.00 87.50 90 ILE A N 1
ATOM 722 C CA . ILE A 1 90 ? -17.170 1.080 7.827 1.00 87.50 90 ILE A CA 1
ATOM 723 C C . ILE A 1 90 ? -18.531 1.738 7.601 1.00 87.50 90 ILE A C 1
ATOM 725 O O . ILE A 1 90 ? -19.389 1.136 6.955 1.00 87.50 90 ILE A O 1
ATOM 729 N N . SER A 1 91 ? -18.756 2.929 8.166 1.00 85.00 91 SER A N 1
ATOM 730 C CA . SER A 1 91 ? -20.105 3.493 8.304 1.00 85.00 91 SER A CA 1
ATOM 731 C C . SER A 1 91 ? -20.348 4.785 7.534 1.00 85.00 91 SER A C 1
ATOM 733 O O . SER A 1 91 ? -21.446 5.329 7.624 1.00 85.00 91 SER A O 1
ATOM 735 N N . SER A 1 92 ? -19.348 5.346 6.852 1.00 78.69 92 SER A N 1
ATOM 736 C CA . SER A 1 92 ? -19.546 6.592 6.114 1.00 78.69 92 SER A CA 1
ATOM 737 C C . SER A 1 92 ? -20.053 6.334 4.700 1.00 78.69 92 SER A C 1
ATOM 739 O O . SER A 1 92 ? -19.528 5.489 3.986 1.00 78.69 92 SER A O 1
ATOM 741 N N . GLU A 1 93 ? -21.011 7.146 4.254 1.00 82.00 93 GLU A N 1
ATOM 742 C CA . GLU A 1 93 ? -21.336 7.289 2.826 1.00 82.00 93 GLU A CA 1
ATOM 743 C C . GLU A 1 93 ? -20.233 8.043 2.056 1.00 82.00 93 GLU A C 1
ATOM 745 O O . GLU A 1 93 ? -20.244 8.116 0.827 1.00 82.00 93 GLU A O 1
ATOM 750 N N . LYS A 1 94 ? -19.276 8.649 2.775 1.00 84.06 94 LYS A N 1
ATOM 751 C CA . LYS A 1 94 ? -18.133 9.349 2.1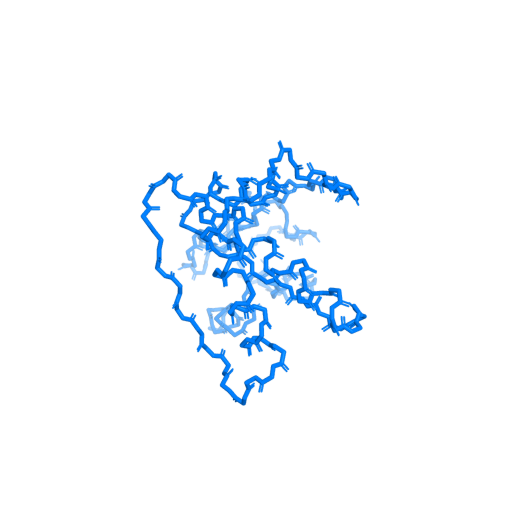90 1.00 84.06 94 LYS A CA 1
ATOM 752 C C . LYS A 1 94 ? -16.993 8.372 1.919 1.00 84.06 94 LYS A C 1
ATOM 754 O O . LYS A 1 94 ? -16.614 7.585 2.773 1.00 84.06 94 LYS A O 1
ATOM 759 N N . ASN A 1 95 ? -16.337 8.561 0.776 1.00 83.19 95 ASN A N 1
ATOM 760 C CA . ASN A 1 95 ? -15.279 7.663 0.294 1.00 83.19 95 ASN A CA 1
ATOM 761 C C . ASN A 1 95 ? -13.862 8.258 0.402 1.00 83.19 95 ASN A C 1
ATOM 763 O O . ASN A 1 95 ? -12.930 7.749 -0.216 1.00 83.19 95 ASN A O 1
ATOM 767 N N . LYS A 1 96 ? -13.688 9.388 1.106 1.00 91.56 96 LYS A N 1
ATOM 768 C CA . LYS A 1 96 ? -12.406 10.110 1.198 1.00 91.56 96 LYS A CA 1
ATOM 769 C C . LYS A 1 96 ? -12.174 10.652 2.602 1.00 91.56 96 LYS A C 1
ATOM 771 O O . LYS A 1 96 ? -13.009 11.388 3.123 1.00 91.56 96 LYS A O 1
ATOM 776 N N . LEU A 1 97 ? -11.008 10.344 3.160 1.00 92.88 97 LEU A N 1
ATOM 777 C CA . LEU A 1 97 ? -10.549 10.808 4.465 1.00 92.88 97 LEU A CA 1
ATOM 778 C C . LEU A 1 97 ? -9.113 11.324 4.349 1.00 92.88 97 LEU A C 1
ATOM 780 O O . LEU A 1 97 ? -8.297 10.729 3.651 1.00 92.88 97 LEU A O 1
ATOM 784 N N . MET A 1 98 ? -8.803 12.410 5.057 1.00 94.56 98 MET A N 1
ATOM 785 C CA . MET A 1 98 ? -7.438 12.908 5.222 1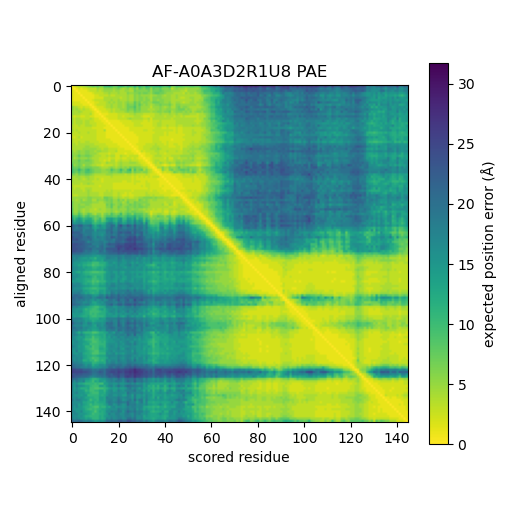.00 94.56 98 MET A CA 1
ATOM 786 C C . MET A 1 98 ? -7.068 12.853 6.703 1.00 94.56 98 MET A C 1
ATOM 788 O O . MET A 1 98 ? -7.738 13.467 7.529 1.00 94.56 98 MET A O 1
ATOM 792 N N . VAL A 1 99 ? -5.997 12.129 7.030 1.00 93.81 99 VAL A N 1
ATOM 793 C CA . VAL A 1 99 ? -5.478 11.992 8.397 1.00 93.81 99 VAL A CA 1
ATOM 794 C C . VAL A 1 99 ? -4.138 12.714 8.486 1.00 93.81 99 VAL A C 1
ATOM 796 O O . VAL A 1 99 ? -3.238 12.454 7.690 1.00 93.81 99 VAL A O 1
ATOM 799 N N . GLN A 1 100 ? -3.997 13.619 9.455 1.00 93.50 100 GLN A N 1
ATOM 800 C CA . GLN A 1 100 ? -2.768 14.381 9.679 1.00 93.50 100 GLN A CA 1
ATOM 801 C C . GLN A 1 100 ? -2.101 13.956 10.984 1.00 93.50 100 GLN A C 1
ATOM 803 O O . GLN A 1 100 ? -2.734 13.912 12.035 1.00 93.50 100 GLN A O 1
ATOM 808 N N . LEU A 1 101 ? -0.806 13.662 10.907 1.00 92.00 101 LEU A N 1
ATOM 809 C CA . LEU A 1 101 ? 0.015 13.188 12.019 1.00 92.00 101 LEU A CA 1
ATOM 810 C C . LEU A 1 101 ? 1.426 13.774 11.890 1.00 92.00 101 LEU A C 1
ATOM 812 O O . LEU A 1 101 ? 1.993 13.748 10.785 1.00 92.00 101 LEU A O 1
ATOM 816 N N . PRO A 1 102 ? 2.039 14.243 12.990 1.00 91.62 102 PRO A N 1
ATOM 817 C CA . PRO A 1 102 ? 3.399 14.759 12.955 1.00 91.62 102 PRO A CA 1
ATOM 818 C C . PRO A 1 102 ? 4.408 13.666 12.577 1.00 91.62 102 PRO A C 1
ATOM 820 O O . PRO A 1 102 ? 4.124 12.461 12.591 1.00 91.62 102 PRO A O 1
ATOM 823 N N . THR A 1 103 ? 5.589 14.069 12.120 1.00 88.94 103 THR A N 1
ATOM 824 C CA . THR A 1 103 ? 6.711 13.145 11.894 1.00 88.94 103 THR A CA 1
ATOM 825 C C . THR A 1 103 ? 7.061 12.420 13.197 1.00 88.94 103 THR A C 1
ATOM 827 O O . THR A 1 103 ? 6.877 12.956 14.284 1.00 88.94 103 THR A O 1
ATOM 830 N N . GLY A 1 104 ? 7.455 11.149 13.099 1.00 86.00 104 GLY A N 1
ATOM 831 C CA . GLY A 1 104 ? 7.720 10.303 14.272 1.00 86.00 104 GLY A CA 1
ATOM 832 C C . GLY A 1 104 ? 6.483 9.767 15.012 1.00 86.00 104 GLY A C 1
ATOM 833 O O . GLY A 1 104 ? 6.621 8.844 15.801 1.00 86.00 104 GLY A O 1
ATOM 834 N N . ALA A 1 105 ? 5.264 10.237 14.721 1.00 87.69 105 ALA A N 1
ATOM 835 C CA . ALA A 1 105 ? 4.040 9.790 15.407 1.00 87.69 105 ALA A CA 1
ATOM 836 C C . ALA A 1 105 ? 3.485 8.425 14.939 1.00 87.69 105 ALA A C 1
ATOM 838 O O . ALA A 1 105 ? 2.317 8.119 15.169 1.00 87.69 105 ALA A O 1
ATOM 839 N N . GLY A 1 106 ? 4.279 7.619 14.227 1.00 89.06 106 GLY A N 1
ATOM 840 C CA . GLY A 1 106 ? 3.860 6.295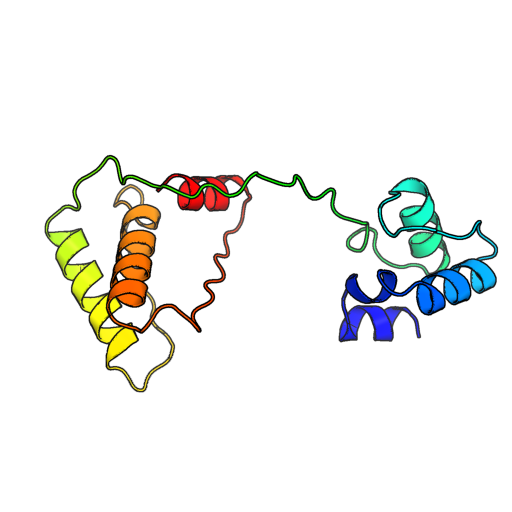 13.744 1.00 89.06 106 GLY A CA 1
ATOM 841 C C . GLY A 1 106 ? 2.744 6.326 12.691 1.00 89.06 106 GLY A C 1
ATOM 842 O O . GLY A 1 106 ? 1.783 5.571 12.794 1.00 89.06 106 GLY A O 1
ATOM 843 N N . LYS A 1 107 ? 2.859 7.199 11.678 1.00 93.00 107 LYS A N 1
ATOM 844 C CA . LYS A 1 107 ? 1.884 7.318 10.572 1.00 93.00 107 LYS A CA 1
ATOM 845 C C . LYS A 1 107 ? 1.603 5.994 9.866 1.00 93.00 107 LYS A C 1
ATOM 847 O O . LYS A 1 107 ? 0.446 5.622 9.706 1.00 93.00 107 LYS A O 1
ATOM 852 N N . THR A 1 108 ? 2.668 5.310 9.457 1.00 91.50 108 THR A N 1
ATOM 853 C CA . THR A 1 108 ? 2.605 4.052 8.708 1.00 91.50 108 THR A CA 1
ATOM 854 C C . THR A 1 108 ? 1.951 2.955 9.542 1.00 91.50 108 THR A C 1
ATOM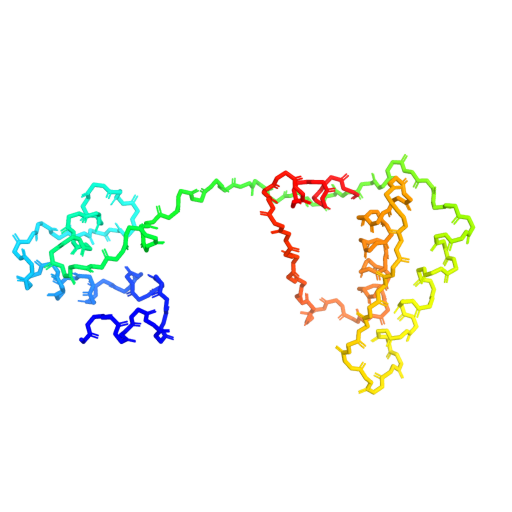 856 O O . THR A 1 108 ? 0.943 2.391 9.130 1.00 91.50 108 THR A O 1
ATOM 859 N N . SER A 1 109 ? 2.450 2.753 10.762 1.00 89.69 109 SER A N 1
ATOM 860 C CA . SER A 1 109 ? 1.905 1.831 11.760 1.00 89.69 109 SER A CA 1
ATOM 861 C C . SER A 1 109 ? 0.414 2.033 12.023 1.00 89.69 109 SER A C 1
ATOM 863 O O . SER A 1 109 ? -0.362 1.085 11.980 1.00 89.69 109 SER A O 1
ATOM 865 N N . LEU A 1 110 ? -0.008 3.279 12.257 1.00 92.88 110 LEU A N 1
ATOM 866 C CA . LEU A 1 110 ? -1.411 3.597 12.496 1.00 92.88 110 LEU A CA 1
ATOM 867 C C . LEU A 1 110 ? -2.291 3.287 11.280 1.00 92.88 110 LEU A C 1
ATOM 869 O O . LEU A 1 110 ? -3.385 2.749 11.435 1.00 92.88 110 LEU A O 1
ATOM 873 N N . ALA A 1 111 ? -1.842 3.675 10.085 1.00 92.88 111 ALA A N 1
ATOM 874 C CA . ALA A 1 111 ? -2.594 3.456 8.858 1.00 92.88 111 ALA A CA 1
ATOM 875 C C . ALA A 1 111 ? -2.755 1.957 8.565 1.00 92.88 111 ALA A C 1
ATOM 877 O O . ALA A 1 111 ? -3.859 1.528 8.237 1.00 92.88 111 ALA A O 1
ATOM 878 N N . MET A 1 112 ? -1.696 1.163 8.753 1.00 91.19 112 MET A N 1
ATOM 879 C CA . MET A 1 112 ? -1.757 -0.294 8.609 1.00 91.19 112 MET A CA 1
ATOM 880 C C . MET A 1 112 ? -2.687 -0.939 9.633 1.00 91.19 112 MET A C 1
ATOM 882 O O . MET A 1 112 ? -3.543 -1.733 9.262 1.00 91.19 112 MET A O 1
ATOM 886 N N . GLU A 1 113 ? -2.620 -0.523 10.895 1.00 90.75 113 GLU A N 1
ATOM 887 C CA . GLU A 1 113 ? -3.550 -0.978 11.931 1.00 90.75 113 GLU A CA 1
ATOM 888 C C . GLU A 1 113 ? -5.018 -0.658 11.604 1.00 90.75 113 GLU A C 1
ATOM 890 O O . GLU A 1 113 ? -5.900 -1.490 11.815 1.00 90.75 113 GLU A O 1
ATOM 895 N N . ALA A 1 114 ? -5.302 0.524 11.048 1.00 91.88 114 ALA A N 1
ATOM 896 C CA . ALA A 1 114 ? -6.652 0.879 10.610 1.00 91.88 114 ALA A CA 1
ATOM 897 C C . ALA A 1 114 ? -7.123 0.023 9.420 1.00 91.88 114 ALA A C 1
ATOM 899 O O . ALA A 1 114 ? -8.284 -0.386 9.377 1.00 91.88 114 ALA A O 1
ATOM 900 N N . ILE A 1 115 ? -6.223 -0.279 8.477 1.00 90.88 115 ILE A N 1
ATOM 901 C CA . ILE A 1 115 ? -6.485 -1.186 7.353 1.00 90.88 115 ILE A CA 1
ATOM 902 C C . ILE A 1 115 ? -6.781 -2.601 7.868 1.00 90.88 115 ILE A C 1
ATOM 904 O O . ILE A 1 115 ? -7.784 -3.189 7.468 1.00 90.88 115 ILE A O 1
ATOM 908 N N . TYR A 1 116 ? -5.964 -3.137 8.782 1.00 88.56 116 TYR A N 1
ATOM 909 C CA . TYR A 1 116 ? -6.185 -4.457 9.378 1.00 88.56 116 TYR A CA 1
ATOM 910 C C . TYR A 1 116 ? -7.520 -4.533 10.117 1.00 88.56 116 TYR A C 1
ATOM 912 O O . TYR A 1 116 ? -8.261 -5.498 9.934 1.00 88.56 116 TYR A O 1
ATOM 920 N N . ASP A 1 117 ? -7.864 -3.519 10.914 1.00 89.19 117 ASP A N 1
ATOM 921 C CA . ASP A 1 117 ? -9.172 -3.466 11.565 1.00 89.19 117 ASP A CA 1
ATOM 922 C C . ASP A 1 117 ? -10.301 -3.433 10.526 1.00 89.19 117 ASP A C 1
ATOM 924 O O . ASP A 1 117 ? -11.270 -4.177 10.655 1.00 89.19 117 ASP A O 1
ATOM 928 N N . PHE A 1 118 ? -10.167 -2.647 9.456 1.00 88.81 118 PHE A N 1
ATOM 929 C CA . PHE A 1 118 ? -11.159 -2.612 8.382 1.00 88.81 118 PHE A CA 1
ATOM 930 C C . PHE A 1 118 ? -11.371 -3.987 7.722 1.00 88.81 118 PHE A C 1
ATOM 932 O O . PHE A 1 118 ? -12.518 -4.407 7.568 1.00 88.81 118 PHE A O 1
ATOM 939 N N . PHE A 1 119 ? -10.294 -4.724 7.426 1.00 87.25 119 PHE A N 1
ATOM 940 C CA . PHE A 1 119 ? -10.365 -6.112 6.945 1.00 87.25 119 PHE A CA 1
ATOM 941 C C . PHE A 1 119 ? -11.007 -7.077 7.949 1.00 87.25 119 PHE A C 1
ATOM 943 O O . PHE A 1 119 ? -11.614 -8.060 7.545 1.00 87.25 119 PHE A O 1
ATOM 950 N N . ARG A 1 120 ? -10.880 -6.837 9.260 1.00 86.06 120 ARG A N 1
ATOM 951 C CA . ARG A 1 120 ? -11.552 -7.666 10.278 1.00 86.06 120 ARG A CA 1
ATOM 952 C C . ARG A 1 120 ? -13.058 -7.412 10.321 1.00 86.06 120 ARG A C 1
ATOM 954 O O . ARG A 1 120 ? -13.814 -8.324 10.640 1.00 86.06 120 ARG A O 1
ATOM 961 N N . PHE A 1 121 ? -13.492 -6.186 10.030 1.00 84.88 121 PHE A N 1
ATOM 962 C CA . PHE A 1 121 ? -14.905 -5.800 10.078 1.00 84.88 121 PHE A CA 1
ATOM 963 C C . PHE A 1 121 ? -15.669 -6.061 8.774 1.00 84.88 121 PHE A C 1
ATOM 965 O O . PHE A 1 121 ? -16.881 -6.275 8.810 1.00 84.88 121 PHE A O 1
ATOM 972 N N . LYS A 1 122 ? -14.997 -6.034 7.623 1.00 79.62 122 LYS A N 1
ATOM 973 C CA . LYS A 1 122 ? -15.569 -6.374 6.314 1.00 79.62 122 LYS A CA 1
ATOM 974 C C . LYS A 1 122 ? -15.113 -7.778 5.931 1.00 79.62 122 LYS A C 1
ATOM 976 O O . LYS A 1 122 ? -13.916 -8.022 5.927 1.00 79.62 122 LYS A O 1
ATOM 981 N N . SER A 1 123 ? -16.037 -8.680 5.588 1.00 69.81 123 SER A N 1
ATOM 982 C CA . SER A 1 123 ? -15.696 -10.015 5.074 1.00 69.81 123 SER A CA 1
ATOM 983 C C . SER A 1 123 ? -14.584 -9.916 4.024 1.00 69.81 123 SER A C 1
ATOM 985 O O . SER A 1 123 ? -14.711 -9.166 3.057 1.00 69.81 123 SER A O 1
ATOM 987 N N . ALA A 1 124 ? -13.475 -10.614 4.273 1.00 62.59 124 ALA A N 1
ATOM 988 C CA . ALA A 1 124 ? -12.183 -10.342 3.644 1.00 62.59 124 ALA A CA 1
ATOM 989 C C . ALA A 1 124 ? -12.112 -10.672 2.140 1.00 62.59 124 ALA A C 1
ATOM 991 O O . ALA A 1 124 ? -11.135 -10.303 1.491 1.00 62.59 124 ALA A O 1
ATOM 992 N N . ASP A 1 125 ? -13.126 -11.338 1.588 1.00 65.75 125 ASP A N 1
ATOM 993 C CA . ASP A 1 125 ? -13.033 -11.998 0.284 1.00 65.75 125 ASP A CA 1
ATOM 994 C C . ASP A 1 125 ? -12.967 -11.029 -0.916 1.00 65.75 125 ASP A C 1
ATOM 996 O O . ASP A 1 125 ? -12.468 -11.421 -1.967 1.00 65.75 125 ASP A O 1
ATOM 1000 N N . ASP A 1 126 ? -13.351 -9.752 -0.751 1.00 69.88 126 ASP A N 1
ATOM 1001 C CA . ASP A 1 126 ? -13.438 -8.773 -1.856 1.00 69.88 126 ASP A CA 1
ATOM 1002 C C . ASP A 1 126 ? -12.636 -7.470 -1.641 1.00 69.88 126 ASP A C 1
ATOM 1004 O O . ASP A 1 126 ? -12.877 -6.452 -2.298 1.00 69.88 126 ASP A O 1
ATOM 1008 N N . LEU A 1 127 ? -11.671 -7.448 -0.717 1.00 79.25 127 LEU A N 1
ATOM 1009 C CA . LEU A 1 127 ? -10.932 -6.224 -0.391 1.00 79.25 127 LEU A CA 1
ATOM 1010 C C . LEU A 1 127 ? -9.512 -6.213 -0.964 1.00 79.25 127 LEU A C 1
ATOM 1012 O O . LEU A 1 127 ? -8.669 -7.039 -0.630 1.00 79.25 127 LEU A O 1
ATOM 1016 N N . THR A 1 128 ? -9.223 -5.208 -1.794 1.00 87.25 128 THR A N 1
ATOM 1017 C CA . THR A 1 128 ? -7.874 -4.919 -2.302 1.00 87.25 128 THR A CA 1
ATOM 1018 C C . THR A 1 128 ? -7.416 -3.552 -1.812 1.00 87.25 128 THR A C 1
ATOM 1020 O O . THR A 1 128 ? -8.116 -2.556 -1.991 1.00 87.25 128 THR A O 1
ATOM 1023 N N . VAL A 1 129 ? -6.215 -3.491 -1.232 1.00 89.06 129 VAL A N 1
ATOM 1024 C CA . VAL A 1 129 ? -5.583 -2.242 -0.789 1.00 89.06 129 VAL A CA 1
ATOM 1025 C C . VAL A 1 129 ? -4.428 -1.892 -1.717 1.00 89.06 129 VAL A C 1
ATOM 1027 O O . VAL A 1 129 ? -3.552 -2.714 -1.972 1.00 89.06 129 VAL A O 1
ATOM 1030 N N . VAL A 1 130 ? -4.415 -0.647 -2.195 1.00 91.81 130 VAL A N 1
ATOM 1031 C CA . VAL A 1 130 ? -3.302 -0.077 -2.960 1.00 91.81 130 VAL A CA 1
ATOM 1032 C C . VAL A 1 130 ? -2.598 0.952 -2.082 1.00 91.81 130 VAL A C 1
ATOM 1034 O O . VAL A 1 130 ? -3.172 1.989 -1.752 1.00 91.81 130 VAL A O 1
ATOM 1037 N N . TRP A 1 131 ? -1.356 0.658 -1.701 1.00 93.00 131 TRP A N 1
ATOM 1038 C CA . TRP A 1 131 ? -0.502 1.573 -0.947 1.00 93.00 131 TRP A CA 1
ATOM 1039 C C . TRP A 1 131 ? 0.404 2.349 -1.902 1.00 93.00 131 TRP A C 1
ATOM 1041 O O . TRP A 1 131 ? 1.109 1.749 -2.712 1.00 93.00 131 TRP A O 1
ATOM 1051 N N . MET A 1 132 ? 0.387 3.678 -1.815 1.00 92.75 132 MET A N 1
ATOM 1052 C CA . MET A 1 132 ? 1.198 4.555 -2.661 1.00 92.75 132 MET A CA 1
ATOM 1053 C C . MET A 1 132 ? 2.075 5.447 -1.790 1.00 92.75 132 MET A C 1
ATOM 1055 O O . MET A 1 132 ? 1.581 6.115 -0.882 1.00 92.75 132 MET A O 1
ATOM 1059 N N . ALA A 1 133 ? 3.366 5.492 -2.101 1.00 91.81 133 ALA A N 1
ATOM 1060 C CA . ALA A 1 133 ? 4.323 6.387 -1.467 1.00 91.81 133 ALA A CA 1
ATOM 1061 C C . ALA A 1 133 ? 5.281 6.979 -2.509 1.00 91.81 133 ALA A C 1
ATOM 1063 O O . ALA A 1 133 ? 5.331 6.527 -3.650 1.00 91.81 133 ALA A O 1
ATOM 1064 N N . HIS A 1 134 ? 6.020 8.019 -2.119 1.00 87.94 134 HIS A N 1
ATOM 1065 C CA . HIS A 1 134 ? 6.928 8.732 -3.023 1.00 87.94 134 HIS A CA 1
ATOM 1066 C C . HIS A 1 134 ? 8.207 7.938 -3.341 1.00 87.94 134 HIS A C 1
ATOM 1068 O O . HIS A 1 134 ? 8.844 8.189 -4.361 1.00 87.94 134 HIS A O 1
ATOM 1074 N N . THR A 1 135 ? 8.614 7.017 -2.467 1.00 87.75 135 THR A N 1
ATOM 1075 C CA . THR A 1 135 ? 9.825 6.209 -2.649 1.00 87.75 135 THR A CA 1
ATOM 1076 C C . THR A 1 135 ? 9.571 4.754 -2.266 1.00 87.75 135 THR A C 1
ATOM 1078 O O . THR A 1 135 ? 8.623 4.456 -1.528 1.00 87.75 135 THR A O 1
ATOM 1081 N N . ASP A 1 136 ? 10.419 3.854 -2.761 1.00 85.00 136 ASP A N 1
ATOM 1082 C CA . ASP A 1 136 ? 10.317 2.420 -2.486 1.00 85.00 136 ASP A CA 1
ATOM 1083 C C . ASP A 1 136 ? 10.575 2.110 -1.005 1.00 85.00 136 ASP A C 1
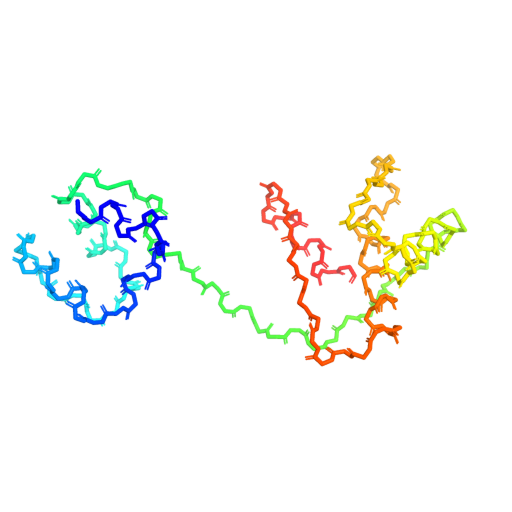ATOM 1085 O O . ASP A 1 136 ? 9.877 1.281 -0.422 1.00 85.00 136 ASP A O 1
ATOM 1089 N N . GLU A 1 137 ? 11.474 2.848 -0.347 1.00 85.31 137 GLU A N 1
ATOM 1090 C CA . GLU A 1 137 ? 11.778 2.684 1.081 1.00 85.31 137 GLU A CA 1
ATOM 1091 C C . GLU A 1 137 ? 10.550 2.973 1.960 1.00 85.31 137 GLU A C 1
ATOM 1093 O O . GLU A 1 137 ? 10.325 2.318 2.976 1.00 85.31 137 GLU A O 1
ATOM 1098 N N . LEU A 1 138 ? 9.706 3.934 1.564 1.00 88.44 138 LEU A N 1
ATOM 1099 C CA . LEU A 1 138 ? 8.454 4.227 2.270 1.00 88.44 138 LEU A CA 1
ATOM 1100 C C . LEU A 1 138 ? 7.406 3.124 2.074 1.00 88.44 138 LEU A C 1
ATOM 1102 O O . LEU A 1 138 ? 6.587 2.890 2.965 1.00 88.44 138 LEU A O 1
ATOM 1106 N N . CYS A 1 139 ? 7.415 2.448 0.923 1.00 89.81 139 CYS A N 1
ATOM 1107 C CA . CYS A 1 139 ? 6.594 1.258 0.711 1.00 89.81 139 CYS A CA 1
ATOM 1108 C C . CYS A 1 139 ? 7.111 0.080 1.548 1.00 89.81 139 CYS A C 1
ATOM 1110 O O . CYS A 1 139 ? 6.312 -0.658 2.120 1.00 89.81 139 CYS A O 1
ATOM 1112 N N . GLU A 1 140 ? 8.429 -0.077 1.674 1.00 85.25 140 GLU A N 1
ATOM 1113 C CA . GLU A 1 140 ? 9.048 -1.125 2.493 1.00 85.25 140 GLU A CA 1
ATOM 1114 C C . GLU A 1 140 ? 8.698 -1.000 3.971 1.00 85.25 140 GLU A C 1
ATOM 1116 O O . GLU A 1 140 ? 8.290 -1.988 4.577 1.00 85.25 140 GLU A O 1
ATOM 1121 N N . GLN A 1 141 ? 8.710 0.217 4.517 1.00 86.69 141 GLN A N 1
ATOM 1122 C CA . GLN A 1 141 ? 8.246 0.470 5.886 1.00 86.69 141 GLN A CA 1
ATOM 1123 C C . GLN A 1 141 ? 6.810 -0.004 6.128 1.00 86.69 141 GLN A C 1
ATOM 1125 O O . GLN A 1 141 ? 6.471 -0.404 7.235 1.00 86.69 141 GLN A O 1
ATOM 1130 N N . ALA A 1 142 ? 5.953 0.059 5.109 1.00 88.00 142 ALA A N 1
ATOM 1131 C CA . ALA A 1 142 ? 4.573 -0.390 5.214 1.00 88.00 142 ALA A CA 1
ATOM 1132 C C . ALA A 1 142 ? 4.477 -1.927 5.216 1.00 88.00 142 ALA A C 1
ATOM 1134 O O . ALA A 1 142 ? 3.644 -2.490 5.915 1.00 88.00 142 ALA A O 1
ATOM 1135 N N . VAL A 1 143 ? 5.362 -2.609 4.482 1.00 84.56 143 VAL A N 1
ATOM 1136 C CA . VAL A 1 143 ? 5.473 -4.079 4.478 1.00 84.56 143 VAL A CA 1
ATOM 1137 C C . VAL A 1 143 ? 6.030 -4.616 5.802 1.00 84.56 143 VAL A C 1
ATOM 1139 O O . VAL A 1 143 ? 5.744 -5.754 6.170 1.00 84.56 143 VAL A O 1
ATOM 1142 N N . GLU A 1 144 ? 6.856 -3.830 6.493 1.00 82.06 144 GLU A N 1
ATOM 1143 C CA . GLU A 1 144 ? 7.475 -4.191 7.776 1.00 82.06 144 GLU A CA 1
ATOM 1144 C C . GLU A 1 144 ? 6.643 -3.814 9.011 1.00 82.06 144 GLU A C 1
ATOM 1146 O O . GLU A 1 144 ? 6.988 -4.241 10.114 1.00 82.06 144 GLU A O 1
ATOM 1151 N N . ALA A 1 145 ? 5.585 -3.018 8.830 1.00 78.06 145 ALA A N 1
ATOM 1152 C CA . ALA A 1 145 ? 4.731 -2.512 9.904 1.00 78.06 145 ALA A CA 1
ATOM 1153 C C . ALA A 1 145 ? 3.851 -3.586 10.566 1.00 78.06 145 ALA A C 1
ATOM 1155 O O . ALA A 1 145 ? 3.358 -4.509 9.872 1.00 78.06 145 ALA A O 1
#

Sequence (145 aa):
MIDTLIQLNGIGVFSNKIIRKHFCDIAKIPEIKSWSSPKLAQKLLSSFTISDLFLPVKRESRGLKFNSTPGFILHKYQESIKKQVTQFLISSEKNKLMVQLPTGAGKTSLAMEAIYDFFRFKSADDLTVVWMAHTDELCEQAVEA

pLDDT: mean 84.16, std 8.83, range [58.78, 95.31]